Protein AF-A0A970H765-F1 (afdb_monomer_lite)

Foldseek 3Di:
DPDQDALVRLQVCCCPPVVDDPPDAEAEQEAEDDDPVGDDDPLSVVVVVSSVVNLVRNVVCPPSRVHRYDYDYDYDPPPDPVPVD

Sequence (85 aa):
MSERLQGEELVALIERVFQPRATDTGIAVLVDLPDAAVADHPRWQARREMAAGWVEELAGQGAACPLPVSLWLYPNVRTNNGDLP

Secondary structure (DSSP, 8-state):
--PPPPHHHHHHHIIIII---TT---EEEEEEEP-SSS---HHHHHHHHHHHHHHHHHHHTGGGSSS-EEEEEEE--SS--TT--

pLDDT: mean 87.51, std 13.88, range [35.81, 97.19]

Radius of gyration: 14.28 Å; chains: 1; bounding box: 29×29×36 Å

Structure (mmCIF, N/CA/C/O backbone):
data_AF-A0A970H765-F1
#
_entry.id   AF-A0A970H765-F1
#
loop_
_atom_site.group_PDB
_atom_site.id
_atom_site.type_symbol
_atom_site.label_atom_id
_atom_site.label_alt_id
_atom_site.label_comp_id
_atom_site.label_asym_id
_atom_site.label_entity_id
_atom_site.label_seq_id
_atom_site.pdbx_PDB_ins_code
_atom_site.Cartn_x
_atom_site.Cartn_y
_atom_site.Cartn_z
_atom_site.occupancy
_atom_site.B_iso_or_equiv
_atom_site.auth_seq_id
_atom_site.auth_comp_id
_atom_site.auth_asym_id
_atom_site.auth_atom_id
_atom_site.pdbx_PDB_model_num
ATOM 1 N N . MET A 1 1 ? 2.993 20.025 -11.683 1.00 35.81 1 MET A N 1
ATOM 2 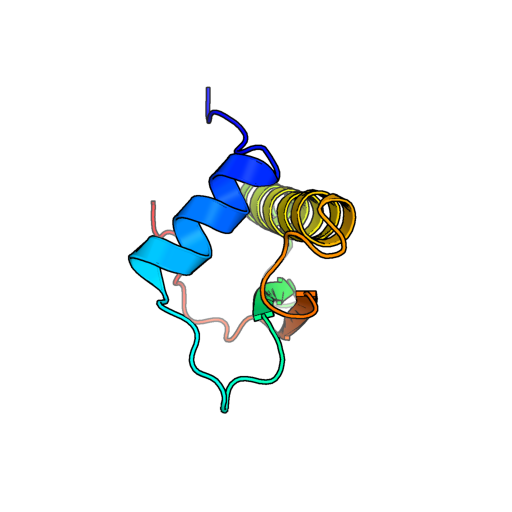C CA . MET A 1 1 ? 3.504 19.707 -10.336 1.00 35.81 1 MET A CA 1
ATOM 3 C C . MET A 1 1 ? 2.416 18.889 -9.678 1.00 35.81 1 MET A C 1
ATOM 5 O O . MET A 1 1 ? 1.332 19.425 -9.522 1.00 35.81 1 MET A O 1
ATOM 9 N N . SER A 1 2 ? 2.628 17.591 -9.456 1.00 51.75 2 SER A N 1
ATOM 10 C CA . SER A 1 2 ? 1.642 16.795 -8.718 1.00 51.75 2 SER A CA 1
ATOM 11 C C . SER A 1 2 ? 1.810 17.157 -7.251 1.00 51.75 2 SER A C 1
ATOM 13 O O . SER A 1 2 ? 2.885 16.930 -6.700 1.00 51.75 2 SER A O 1
ATOM 15 N N . GLU A 1 3 ? 0.806 17.792 -6.658 1.00 68.12 3 GLU A N 1
ATOM 16 C CA . GLU A 1 3 ? 0.777 18.038 -5.219 1.00 68.12 3 GLU A CA 1
ATOM 17 C C . GLU A 1 3 ? 0.862 16.683 -4.503 1.00 68.12 3 GLU A C 1
ATOM 19 O O . GLU A 1 3 ? 0.151 15.734 -4.846 1.00 68.12 3 GLU A O 1
ATOM 24 N N . ARG A 1 4 ? 1.825 16.552 -3.587 1.00 80.69 4 ARG A N 1
ATOM 25 C CA . ARG A 1 4 ? 1.982 15.356 -2.758 1.00 80.69 4 ARG A CA 1
ATOM 26 C C . ARG A 1 4 ? 0.996 15.488 -1.603 1.00 80.69 4 ARG A C 1
ATOM 28 O O . ARG A 1 4 ? 1.130 16.422 -0.822 1.00 80.69 4 ARG A O 1
ATOM 35 N N . LEU A 1 5 ? 0.050 14.557 -1.517 1.00 86.31 5 LEU A N 1
ATOM 36 C CA . LEU A 1 5 ? -0.877 14.475 -0.390 1.00 86.31 5 LEU A CA 1
ATOM 37 C C . LEU A 1 5 ? -0.106 14.167 0.897 1.00 86.31 5 LEU A C 1
ATOM 39 O O . LEU A 1 5 ? 0.711 13.242 0.919 1.00 86.31 5 LEU A O 1
ATOM 43 N N . GLN A 1 6 ? -0.382 14.937 1.942 1.00 92.62 6 GLN A N 1
ATOM 44 C CA . GLN A 1 6 ? 0.122 14.725 3.296 1.00 92.62 6 GLN A CA 1
ATOM 45 C C . GLN A 1 6 ? -0.740 13.695 4.036 1.00 92.62 6 GLN A C 1
ATOM 47 O O . GLN A 1 6 ? -1.872 13.409 3.636 1.00 92.62 6 GLN A O 1
ATOM 52 N N . GLY A 1 7 ? -0.228 13.135 5.134 1.00 94.44 7 GLY A N 1
ATOM 53 C CA . GLY A 1 7 ? -0.921 12.076 5.873 1.00 94.44 7 GLY A CA 1
ATOM 54 C C . GLY A 1 7 ? -2.355 12.411 6.302 1.00 94.44 7 GLY A C 1
ATOM 55 O O . GLY A 1 7 ? -3.230 11.561 6.156 1.00 94.44 7 GLY A O 1
ATOM 56 N N . GLU A 1 8 ? -2.639 13.640 6.745 1.00 96.31 8 GLU A N 1
ATOM 57 C CA . GLU A 1 8 ? -4.008 14.052 7.109 1.00 96.31 8 GLU A CA 1
ATOM 58 C C . GLU A 1 8 ? -4.964 14.071 5.902 1.00 96.31 8 GLU A C 1
ATOM 60 O O . GLU A 1 8 ? -6.122 13.659 6.001 1.00 96.31 8 GLU A O 1
ATOM 65 N N . GLU A 1 9 ? -4.465 14.476 4.733 1.00 96.31 9 GLU A N 1
ATOM 66 C CA . GLU A 1 9 ? -5.233 14.515 3.488 1.00 96.31 9 GLU A CA 1
ATOM 67 C C . GLU A 1 9 ? -5.508 13.097 2.975 1.00 96.31 9 GLU A C 1
ATOM 69 O O . GLU A 1 9 ? -6.604 12.808 2.487 1.00 9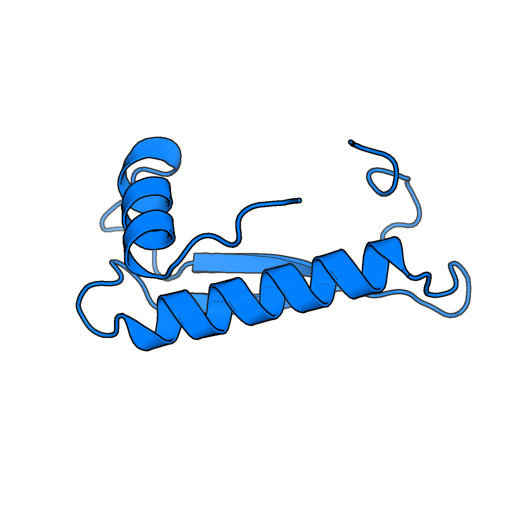6.31 9 GLU A O 1
ATOM 74 N N . LEU A 1 10 ? -4.537 12.191 3.131 1.00 96.38 10 LEU A N 1
ATOM 75 C CA . LEU A 1 10 ? -4.693 10.775 2.803 1.00 96.38 10 LEU A CA 1
ATOM 76 C C . LEU A 1 10 ? -5.709 10.089 3.724 1.00 96.38 10 LEU A C 1
ATOM 78 O O . LEU A 1 10 ? -6.556 9.345 3.228 1.00 96.38 10 LEU A O 1
ATOM 82 N N . VAL A 1 11 ? -5.675 10.360 5.034 1.00 97.00 11 VAL A N 1
ATOM 83 C CA . VAL A 1 11 ? -6.684 9.850 5.980 1.00 97.00 11 VAL A CA 1
ATOM 84 C C . VAL A 1 11 ? -8.075 10.343 5.586 1.00 97.00 11 VAL A C 1
ATOM 86 O O . VAL A 1 11 ? -8.983 9.528 5.414 1.00 97.00 11 VAL A O 1
ATOM 89 N N . ALA A 1 12 ? -8.233 11.646 5.338 1.00 96.69 12 ALA A N 1
ATOM 90 C CA . ALA A 1 12 ? -9.513 12.213 4.921 1.00 96.69 12 ALA A CA 1
ATOM 91 C C . ALA A 1 12 ? -10.019 11.607 3.600 1.00 96.69 12 ALA A C 1
ATOM 93 O O . ALA A 1 12 ? -11.218 11.368 3.437 1.00 96.69 12 ALA A O 1
ATOM 94 N N . LEU A 1 13 ? -9.123 11.335 2.647 1.00 95.94 13 LEU A N 1
ATOM 95 C CA . LEU A 1 13 ? -9.462 10.645 1.404 1.00 95.94 13 LEU A CA 1
ATOM 96 C C . LEU A 1 13 ? -9.973 9.230 1.685 1.00 95.94 13 LEU A C 1
ATOM 98 O O . LEU A 1 13 ? -11.021 8.854 1.157 1.00 95.94 13 LEU A O 1
ATOM 102 N N . ILE A 1 14 ? -9.274 8.463 2.526 1.00 95.81 14 ILE A N 1
ATOM 103 C CA . ILE A 1 14 ? -9.665 7.096 2.892 1.00 95.81 14 ILE A CA 1
ATOM 104 C C . ILE A 1 14 ? -11.062 7.080 3.506 1.00 95.81 14 ILE A C 1
ATOM 106 O O . ILE A 1 14 ? -11.936 6.349 3.036 1.00 95.81 14 ILE A O 1
ATOM 110 N N . GLU A 1 15 ? -11.302 7.925 4.505 1.00 96.12 15 GLU A N 1
ATOM 111 C CA . GLU A 1 15 ? -12.587 7.988 5.201 1.00 96.12 15 GLU A CA 1
ATOM 112 C C . GLU A 1 15 ? -13.736 8.370 4.263 1.00 96.12 15 GLU A C 1
ATOM 114 O O . GLU A 1 15 ? -14.825 7.802 4.344 1.00 96.12 15 GLU A O 1
ATOM 119 N N . ARG A 1 16 ? -13.500 9.305 3.337 1.00 96.75 16 ARG A N 1
ATOM 120 C CA . ARG A 1 16 ? -14.555 9.846 2.467 1.00 96.75 16 ARG A CA 1
ATOM 121 C C . ARG A 1 16 ? -14.842 8.974 1.251 1.00 96.75 16 ARG A C 1
ATOM 123 O O . ARG A 1 16 ? -16.005 8.842 0.869 1.00 96.75 16 ARG A O 1
ATOM 130 N N . VAL A 1 17 ? -13.799 8.427 0.629 1.00 96.19 17 VAL A N 1
ATOM 131 C CA . VAL A 1 17 ? -13.901 7.695 -0.642 1.00 96.19 17 VAL A CA 1
ATOM 132 C C . VAL A 1 17 ? -14.119 6.208 -0.405 1.00 96.19 17 VAL A C 1
ATOM 134 O O . VAL A 1 17 ? -14.983 5.614 -1.044 1.00 96.19 17 VAL A O 1
ATOM 137 N N . PHE A 1 18 ? -13.360 5.607 0.512 1.00 94.75 18 PHE A N 1
ATOM 138 C CA . PHE A 1 18 ? -13.395 4.161 0.738 1.00 94.75 18 PHE A CA 1
ATOM 139 C C . PHE A 1 18 ? -14.361 3.758 1.853 1.00 94.75 18 PHE A C 1
ATOM 141 O O . PHE A 1 18 ? -14.842 2.629 1.835 1.00 94.75 18 PHE A O 1
ATOM 148 N N . GLN A 1 19 ? -14.682 4.679 2.772 1.00 95.81 19 GLN A N 1
ATOM 149 C CA . GLN A 1 19 ? -15.630 4.481 3.877 1.00 95.81 19 GLN A CA 1
ATOM 150 C C . GLN A 1 19 ? -15.382 3.160 4.638 1.00 95.81 19 GLN A C 1
ATOM 152 O O . GLN A 1 19 ? -16.224 2.254 4.578 1.00 95.81 19 GLN A O 1
ATOM 157 N N . PRO A 1 20 ? -14.228 3.028 5.331 1.00 94.56 20 PRO A N 1
ATOM 158 C CA . PRO A 1 20 ? -13.850 1.795 6.013 1.00 94.56 20 PRO A CA 1
ATOM 159 C C . PRO A 1 20 ? -14.924 1.316 6.991 1.00 94.56 20 PRO A C 1
ATOM 161 O O . PRO A 1 20 ? -15.567 2.101 7.692 1.00 94.56 20 PRO A O 1
ATOM 164 N N . ARG A 1 21 ? -15.112 0.003 7.049 1.00 95.88 21 ARG A N 1
ATOM 165 C CA . ARG A 1 21 ? -16.092 -0.675 7.898 1.00 95.88 21 ARG A CA 1
ATOM 166 C C . ARG A 1 21 ? -15.396 -1.317 9.085 1.00 95.88 21 ARG A C 1
ATOM 168 O O . ARG A 1 21 ? -14.227 -1.674 9.026 1.00 95.88 21 ARG A O 1
ATOM 175 N N . ALA A 1 22 ? -16.160 -1.589 10.139 1.00 93.00 22 ALA A N 1
ATOM 176 C CA . ALA A 1 22 ? -15.651 -2.283 11.325 1.00 93.00 22 ALA A CA 1
ATOM 177 C C . ALA A 1 22 ? -15.119 -3.707 11.044 1.00 93.00 22 ALA A C 1
ATOM 179 O O . ALA A 1 22 ? -14.420 -4.273 11.877 1.00 93.00 22 ALA A O 1
ATOM 180 N N . THR A 1 23 ? -15.478 -4.302 9.902 1.00 96.69 23 THR A N 1
ATOM 181 C CA . THR A 1 23 ? -14.980 -5.615 9.464 1.00 96.69 23 THR A CA 1
ATOM 182 C C . THR A 1 23 ? -13.676 -5.542 8.677 1.00 96.69 23 THR A C 1
ATOM 184 O O . THR A 1 23 ? -13.075 -6.584 8.424 1.00 96.69 23 THR A O 1
ATOM 187 N N . ASP A 1 24 ? -13.260 -4.350 8.253 1.00 96.69 24 ASP A N 1
ATOM 188 C CA . ASP A 1 24 ? -12.016 -4.171 7.518 1.00 96.69 24 ASP A CA 1
ATOM 189 C C . ASP A 1 24 ? -10.840 -4.245 8.494 1.00 96.69 24 ASP A C 1
ATOM 191 O O . ASP A 1 24 ? -10.903 -3.747 9.617 1.00 96.69 24 ASP A O 1
ATOM 195 N N . THR A 1 25 ? -9.759 -4.901 8.078 1.00 95.69 25 THR A N 1
ATOM 196 C CA . THR A 1 25 ? -8.635 -5.219 8.975 1.00 95.69 25 THR A CA 1
ATOM 197 C C . THR A 1 25 ? -7.366 -4.442 8.657 1.00 95.69 25 THR A C 1
ATOM 199 O O . THR A 1 25 ? -6.389 -4.538 9.393 1.00 95.69 25 THR A O 1
ATOM 202 N N . GLY A 1 26 ? -7.342 -3.710 7.546 1.00 95.94 26 GLY A N 1
ATOM 203 C CA . GLY A 1 26 ? -6.151 -3.026 7.070 1.00 95.94 26 GLY A CA 1
ATOM 204 C C . GLY A 1 26 ? -6.377 -2.327 5.739 1.00 95.94 26 GLY A C 1
ATOM 205 O O . GLY A 1 26 ? -7.321 -2.627 5.011 1.00 95.94 26 GLY A O 1
ATOM 206 N N . ILE A 1 27 ? -5.470 -1.416 5.417 1.00 96.56 27 ILE A N 1
ATOM 207 C CA . ILE A 1 27 ? -5.381 -0.753 4.120 1.00 96.56 27 ILE A CA 1
ATOM 208 C C . ILE A 1 27 ? -4.173 -1.338 3.388 1.00 96.56 27 ILE A C 1
ATOM 210 O O . ILE A 1 27 ? -3.040 -1.278 3.874 1.00 96.56 27 ILE A O 1
ATOM 214 N N . ALA A 1 28 ? -4.415 -1.910 2.212 1.00 96.75 28 ALA A N 1
ATOM 215 C CA . ALA A 1 28 ? -3.366 -2.409 1.333 1.00 96.75 28 ALA A CA 1
ATOM 216 C C . ALA A 1 28 ? -3.167 -1.437 0.167 1.00 96.75 28 ALA A C 1
ATOM 218 O O . ALA A 1 28 ? -4.058 -1.265 -0.665 1.00 96.75 28 ALA A O 1
ATOM 219 N N . VAL A 1 29 ? -1.988 -0.821 0.095 1.00 95.50 29 VAL A N 1
ATOM 220 C CA . VAL A 1 29 ? -1.561 -0.050 -1.075 1.00 95.50 29 VAL A CA 1
ATOM 221 C C . VAL A 1 29 ? -0.876 -1.016 -2.033 1.00 95.50 29 VAL A C 1
ATOM 223 O O . VAL A 1 29 ? 0.162 -1.588 -1.710 1.00 95.50 29 VAL A O 1
ATOM 226 N N . LEU A 1 30 ? -1.486 -1.229 -3.196 1.00 94.44 30 LEU A N 1
ATOM 227 C CA . LEU A 1 30 ? -1.027 -2.187 -4.199 1.00 94.44 30 LEU A CA 1
ATOM 228 C C . LEU A 1 30 ? -0.252 -1.465 -5.301 1.00 94.44 30 LEU A C 1
ATOM 230 O O . LEU A 1 30 ? -0.750 -0.491 -5.866 1.00 94.44 30 LEU A O 1
ATOM 234 N N . VAL A 1 31 ? 0.938 -1.960 -5.644 1.00 91.81 31 VAL A N 1
ATOM 235 C CA . VAL A 1 31 ? 1.729 -1.414 -6.753 1.00 91.81 31 VAL A CA 1
ATOM 236 C C . VAL A 1 31 ? 2.413 -2.505 -7.574 1.00 91.81 31 VAL A C 1
ATOM 238 O O . VAL A 1 31 ? 2.867 -3.517 -7.039 1.00 91.81 31 VAL A O 1
ATOM 241 N N . ASP A 1 32 ? 2.484 -2.286 -8.885 1.00 89.25 32 ASP A N 1
ATOM 242 C CA . ASP A 1 32 ? 3.120 -3.205 -9.824 1.00 89.25 32 ASP A CA 1
ATOM 243 C C . ASP A 1 32 ? 4.629 -3.332 -9.577 1.00 89.25 32 ASP A C 1
ATOM 245 O O . ASP A 1 32 ? 5.353 -2.337 -9.434 1.00 89.25 32 ASP A O 1
ATOM 249 N N . LEU A 1 33 ? 5.110 -4.574 -9.609 1.00 88.12 33 LEU A N 1
ATOM 250 C CA . LEU A 1 33 ? 6.527 -4.907 -9.649 1.00 88.12 33 LEU A CA 1
ATOM 251 C C . LEU A 1 33 ? 6.940 -5.236 -11.097 1.00 88.12 33 LEU A C 1
ATOM 253 O O . LEU A 1 33 ? 6.412 -6.202 -11.663 1.00 88.12 33 LEU A O 1
ATOM 257 N N . PRO A 1 34 ? 7.871 -4.472 -11.704 1.00 85.94 34 PRO A N 1
ATOM 258 C CA . PRO A 1 34 ? 8.441 -4.814 -13.004 1.00 85.94 34 PRO A CA 1
ATOM 259 C C . P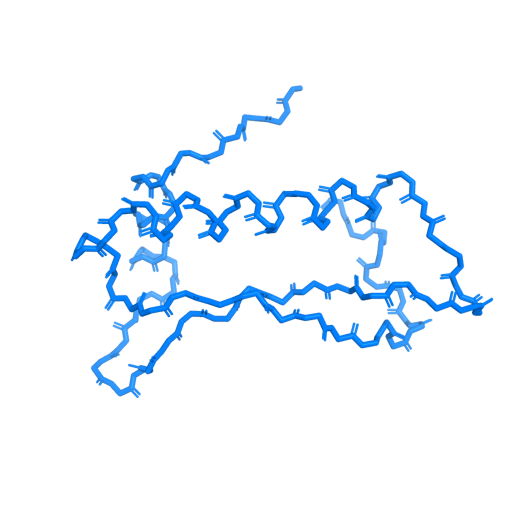RO A 1 34 ? 9.169 -6.160 -12.966 1.00 85.94 34 PRO A C 1
ATOM 261 O O . PRO A 1 34 ? 9.709 -6.566 -11.935 1.00 85.94 34 PRO A O 1
ATOM 264 N N . ASP A 1 35 ? 9.214 -6.833 -14.112 1.00 85.81 35 ASP A N 1
ATOM 265 C CA . ASP A 1 35 ? 9.918 -8.101 -14.296 1.00 85.81 35 ASP A CA 1
ATOM 266 C C . ASP A 1 35 ? 10.870 -8.028 -15.504 1.00 85.81 35 ASP A C 1
ATOM 268 O O . ASP A 1 35 ? 10.993 -7.005 -16.174 1.00 85.81 35 ASP A O 1
ATOM 272 N N . ALA A 1 36 ? 11.591 -9.113 -15.791 1.00 81.88 36 ALA A N 1
ATOM 273 C CA . ALA A 1 36 ? 12.520 -9.138 -16.924 1.00 81.88 36 ALA A CA 1
ATOM 274 C C . ALA A 1 36 ? 11.823 -9.020 -18.297 1.00 81.88 36 ALA A C 1
ATOM 276 O O . ALA A 1 36 ? 12.484 -8.711 -19.286 1.00 81.88 36 ALA A O 1
ATOM 277 N N . ALA A 1 37 ? 10.514 -9.290 -18.375 1.00 81.25 37 ALA A N 1
ATOM 278 C CA . ALA A 1 37 ? 9.742 -9.196 -19.610 1.00 81.25 37 ALA A CA 1
ATOM 279 C C . ALA A 1 37 ? 9.207 -7.776 -19.842 1.00 81.25 37 ALA A C 1
ATOM 281 O O . ALA A 1 37 ? 9.118 -7.340 -20.989 1.00 81.25 37 ALA A O 1
ATOM 282 N N . VAL A 1 38 ? 8.882 -7.048 -18.771 1.00 78.19 38 VAL A N 1
ATOM 283 C CA . VAL A 1 38 ? 8.522 -5.630 -18.813 1.00 78.19 38 VAL A CA 1
ATOM 284 C C . VAL A 1 38 ? 9.478 -4.846 -17.929 1.00 78.19 38 VAL A C 1
ATOM 286 O O . VAL A 1 38 ? 9.299 -4.758 -16.712 1.00 78.19 38 VAL A O 1
ATOM 289 N N . ALA A 1 39 ? 10.497 -4.286 -18.583 1.00 80.81 39 ALA A N 1
ATOM 290 C CA . ALA A 1 39 ? 11.535 -3.511 -17.929 1.00 80.81 39 ALA A CA 1
ATOM 291 C C . ALA A 1 39 ? 10.946 -2.349 -17.126 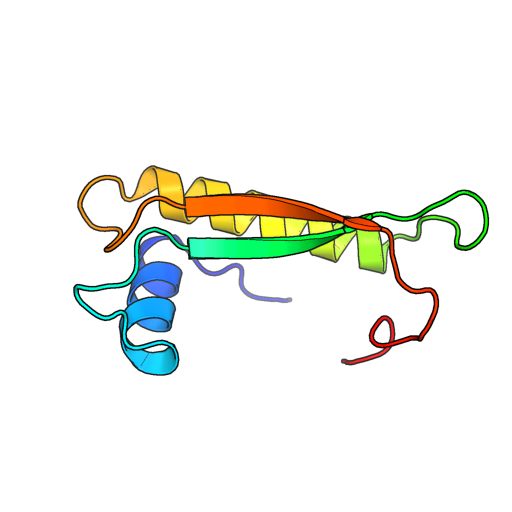1.00 80.81 39 ALA A C 1
ATOM 293 O O . ALA A 1 39 ? 9.951 -1.730 -17.512 1.00 80.81 39 ALA A O 1
ATOM 294 N N . ASP A 1 40 ? 11.613 -2.035 -16.021 1.00 87.12 40 ASP A N 1
ATOM 295 C CA . ASP A 1 40 ? 11.271 -0.860 -15.244 1.00 87.12 40 ASP A CA 1
ATOM 296 C C . ASP A 1 40 ? 11.494 0.421 -16.057 1.00 87.12 40 ASP A C 1
ATOM 298 O O . ASP A 1 40 ? 12.379 0.501 -16.913 1.00 87.12 40 ASP A O 1
ATOM 302 N N . HIS A 1 41 ? 10.695 1.442 -15.769 1.00 86.00 41 HIS A N 1
ATOM 303 C CA . HIS A 1 41 ? 10.810 2.736 -16.427 1.00 86.00 41 HIS A CA 1
ATOM 304 C C . HIS A 1 41 ? 10.443 3.878 -15.463 1.00 86.00 41 HIS A C 1
ATOM 306 O O . HIS A 1 41 ? 9.712 3.647 -14.490 1.00 86.00 41 HIS A O 1
ATOM 312 N N . PRO A 1 42 ? 10.861 5.130 -15.737 1.00 90.44 42 PRO A N 1
ATOM 313 C CA . PRO A 1 42 ? 10.750 6.227 -14.772 1.00 90.44 42 PRO A CA 1
ATOM 314 C C . PRO A 1 42 ? 9.335 6.484 -14.237 1.00 90.44 42 PRO A C 1
ATOM 316 O O . PRO A 1 42 ? 9.169 6.815 -13.068 1.00 90.44 42 PRO A O 1
ATOM 319 N N . ARG A 1 43 ? 8.289 6.295 -15.055 1.00 86.50 43 ARG A N 1
ATOM 320 C CA . ARG A 1 43 ? 6.899 6.492 -14.603 1.00 86.50 43 ARG A CA 1
ATOM 321 C C . ARG A 1 43 ? 6.445 5.428 -13.600 1.00 86.50 43 ARG A C 1
ATOM 323 O O . ARG A 1 43 ? 5.701 5.738 -12.681 1.00 86.50 43 ARG A O 1
ATOM 330 N N . TRP A 1 44 ? 6.889 4.184 -13.758 1.00 87.50 44 TRP A N 1
ATOM 331 C CA . TRP A 1 44 ? 6.564 3.098 -12.824 1.00 87.50 44 TRP A CA 1
ATOM 332 C C . TRP A 1 44 ? 7.348 3.238 -11.537 1.00 87.50 44 TRP A C 1
ATOM 334 O O . TRP A 1 44 ? 6.777 3.072 -10.462 1.00 87.50 44 TRP A O 1
ATOM 344 N N . GLN A 1 45 ? 8.620 3.615 -11.640 1.00 90.81 45 GLN A N 1
ATOM 345 C CA . GLN A 1 45 ? 9.402 3.982 -10.473 1.00 90.81 45 GLN A CA 1
ATOM 346 C C . GLN A 1 45 ? 8.712 5.106 -9.686 1.00 90.81 45 GLN A C 1
ATOM 348 O O . GLN A 1 45 ? 8.470 4.934 -8.495 1.00 90.81 45 GLN A O 1
ATOM 353 N N . ALA A 1 46 ? 8.281 6.183 -10.352 1.00 91.25 46 ALA A N 1
ATOM 354 C CA . ALA A 1 46 ? 7.564 7.281 -9.705 1.00 91.25 46 ALA A CA 1
ATOM 355 C C . ALA A 1 46 ? 6.263 6.829 -9.013 1.00 91.25 46 ALA A C 1
ATOM 357 O O . ALA A 1 46 ? 5.945 7.312 -7.930 1.00 91.25 46 ALA A O 1
ATOM 358 N N . ARG A 1 47 ? 5.519 5.872 -9.592 1.00 90.31 47 ARG A N 1
ATOM 359 C CA . ARG A 1 47 ? 4.330 5.280 -8.946 1.00 90.31 47 ARG A CA 1
ATOM 360 C C . ARG A 1 47 ? 4.690 4.474 -7.698 1.00 90.31 47 ARG A C 1
ATOM 362 O O . ARG A 1 47 ? 3.997 4.590 -6.693 1.00 90.31 47 ARG A O 1
ATOM 369 N N . ARG A 1 48 ? 5.773 3.690 -7.730 1.00 92.56 48 ARG A N 1
ATOM 370 C CA . ARG A 1 48 ? 6.253 2.946 -6.551 1.00 92.56 48 ARG A CA 1
ATOM 371 C C . ARG A 1 48 ? 6.751 3.878 -5.453 1.00 92.56 48 ARG A C 1
ATOM 373 O O . ARG A 1 48 ? 6.426 3.657 -4.294 1.00 92.56 48 ARG A O 1
ATOM 380 N N . GLU A 1 49 ? 7.471 4.935 -5.812 1.00 94.12 49 GLU A N 1
ATOM 381 C CA . GLU A 1 49 ? 7.912 5.973 -4.874 1.00 94.12 49 GLU A CA 1
ATOM 382 C C . GLU A 1 49 ? 6.723 6.721 -4.258 1.00 94.12 49 GLU A C 1
ATOM 384 O O . GLU A 1 49 ? 6.706 6.981 -3.058 1.00 94.12 49 GLU A O 1
ATOM 389 N N . MET A 1 50 ? 5.696 7.025 -5.056 1.00 93.75 50 MET A N 1
ATOM 390 C CA . MET A 1 50 ? 4.453 7.627 -4.573 1.00 93.75 50 MET A CA 1
ATOM 391 C C . MET A 1 50 ? 3.710 6.697 -3.608 1.00 93.75 50 MET A C 1
ATOM 393 O O . MET A 1 50 ? 3.348 7.128 -2.517 1.00 93.75 50 MET A O 1
ATOM 397 N N . ALA A 1 51 ? 3.529 5.426 -3.976 1.00 95.06 51 ALA A N 1
ATOM 398 C CA . ALA A 1 51 ? 2.861 4.429 -3.144 1.00 95.06 51 ALA A CA 1
ATOM 399 C C . ALA A 1 51 ? 3.598 4.194 -1.815 1.00 95.06 51 ALA A C 1
ATOM 401 O O . ALA A 1 51 ? 2.963 4.149 -0.762 1.00 95.06 51 ALA A O 1
ATOM 402 N N . ALA A 1 52 ? 4.930 4.090 -1.853 1.00 95.94 52 ALA A N 1
ATOM 403 C CA . ALA A 1 52 ? 5.755 3.995 -0.653 1.00 95.94 52 ALA A CA 1
ATOM 404 C C . ALA A 1 52 ? 5.606 5.245 0.227 1.00 95.94 52 ALA A C 1
ATOM 406 O O . ALA A 1 52 ? 5.349 5.119 1.421 1.00 95.94 52 ALA A O 1
ATOM 407 N N . GLY A 1 53 ? 5.655 6.439 -0.374 1.00 95.94 53 GLY A N 1
ATOM 408 C CA . GLY A 1 53 ? 5.453 7.697 0.343 1.00 95.94 53 GLY A CA 1
ATOM 409 C C . GLY A 1 53 ? 4.078 7.799 1.010 1.00 95.94 53 GLY A C 1
ATOM 410 O O . GLY A 1 53 ? 3.989 8.231 2.151 1.00 95.94 53 GLY A O 1
ATOM 411 N N . TRP A 1 54 ? 3.002 7.350 0.357 1.00 96.44 54 TRP A N 1
ATOM 412 C CA . TRP A 1 54 ? 1.675 7.315 0.985 1.00 96.44 54 TRP A CA 1
ATOM 413 C C . TRP A 1 54 ? 1.617 6.376 2.186 1.00 96.44 54 TRP A C 1
ATOM 415 O O . TRP A 1 54 ? 0.982 6.701 3.185 1.00 96.44 54 TRP A O 1
ATOM 425 N N . VAL A 1 55 ? 2.275 5.218 2.104 1.00 97.06 55 VAL A N 1
ATOM 426 C CA . VAL A 1 55 ? 2.354 4.271 3.223 1.00 97.06 55 VAL A CA 1
ATOM 427 C C . VAL A 1 55 ? 3.125 4.872 4.396 1.00 97.06 55 VAL A C 1
ATOM 429 O O . VAL A 1 55 ? 2.679 4.735 5.532 1.00 97.06 55 VAL A O 1
ATOM 432 N N . GLU A 1 56 ? 4.225 5.579 4.138 1.00 96.62 56 GLU A N 1
ATOM 433 C CA . GLU A 1 56 ? 4.980 6.300 5.171 1.00 96.62 56 GLU A CA 1
ATOM 434 C C . GLU A 1 56 ? 4.140 7.401 5.834 1.00 96.62 56 GLU A C 1
ATOM 436 O O . GLU A 1 56 ? 4.046 7.444 7.061 1.00 96.62 56 GLU A O 1
ATOM 441 N N . GLU A 1 57 ? 3.470 8.240 5.040 1.00 96.75 57 GLU A N 1
ATOM 442 C CA . GLU A 1 57 ? 2.595 9.312 5.531 1.00 96.75 57 GLU A CA 1
ATOM 443 C C . GLU A 1 57 ? 1.441 8.767 6.383 1.00 96.75 57 GLU A C 1
ATOM 445 O O . GLU A 1 57 ? 1.187 9.266 7.481 1.00 96.75 57 GLU A O 1
ATOM 450 N N . LEU A 1 58 ? 0.772 7.705 5.919 1.00 96.50 58 LEU A N 1
ATOM 451 C CA . LEU A 1 58 ? -0.333 7.059 6.634 1.00 96.50 58 LEU A CA 1
ATOM 452 C C . LEU A 1 58 ? 0.128 6.353 7.910 1.00 96.50 58 LEU A C 1
ATOM 454 O O . LEU A 1 58 ? -0.541 6.450 8.937 1.00 96.50 58 LEU A O 1
ATOM 458 N N . ALA A 1 59 ? 1.274 5.669 7.875 1.00 94.81 59 ALA A N 1
ATOM 459 C CA . ALA A 1 59 ? 1.857 5.064 9.069 1.00 94.81 59 ALA A CA 1
ATOM 460 C C . ALA A 1 59 ? 2.247 6.134 10.105 1.00 94.81 59 ALA A C 1
ATOM 462 O O . ALA A 1 59 ? 2.049 5.932 11.304 1.00 94.81 59 ALA A O 1
ATOM 463 N N . GLY A 1 60 ? 2.734 7.292 9.646 1.00 95.62 60 GLY A N 1
ATOM 464 C CA . GLY A 1 60 ? 3.073 8.443 10.483 1.00 95.62 60 GLY A CA 1
ATOM 465 C C . GLY A 1 60 ? 1.882 9.061 11.224 1.00 95.62 60 GLY A C 1
ATOM 466 O O . GLY A 1 60 ? 2.079 9.654 12.283 1.00 95.62 60 GLY A O 1
ATOM 467 N N . GLN A 1 61 ? 0.648 8.874 10.737 1.00 96.25 61 GLN A N 1
ATOM 468 C CA . GLN A 1 61 ? -0.566 9.346 11.420 1.00 96.25 61 GLN A CA 1
ATOM 469 C C . GLN A 1 61 ? -0.915 8.533 12.678 1.00 96.25 61 GLN A C 1
ATOM 471 O O . GLN A 1 61 ? -1.723 8.972 13.501 1.00 96.25 61 GLN A O 1
ATOM 476 N N . GLY A 1 62 ? -0.320 7.348 12.861 1.00 92.50 62 GLY A N 1
ATOM 477 C CA . GLY A 1 62 ? -0.538 6.510 14.038 1.00 92.50 62 GLY A CA 1
ATOM 478 C C . GLY A 1 62 ? -2.024 6.230 14.283 1.00 92.50 62 GLY A C 1
ATOM 479 O O . GLY A 1 62 ? -2.715 5.705 13.415 1.00 92.50 62 GLY A O 1
ATOM 480 N N . ALA A 1 63 ? -2.524 6.602 15.466 1.00 91.94 63 ALA A N 1
ATOM 481 C CA . ALA A 1 63 ? -3.914 6.365 15.864 1.00 91.94 63 ALA A CA 1
ATOM 482 C C . ALA A 1 63 ? -4.955 7.187 15.077 1.00 91.94 63 ALA A C 1
AT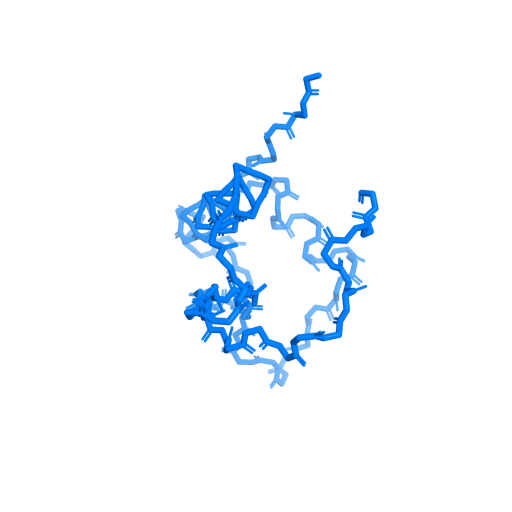OM 484 O O . ALA A 1 63 ? -6.141 6.882 15.168 1.00 91.94 63 ALA A O 1
ATOM 485 N N . ALA A 1 64 ? -4.540 8.219 14.333 1.00 93.38 64 ALA A N 1
ATOM 486 C CA . ALA A 1 64 ? -5.437 8.958 13.446 1.00 93.38 64 ALA A CA 1
ATOM 487 C C . ALA A 1 64 ? -5.712 8.207 12.131 1.00 93.38 64 ALA A C 1
ATOM 489 O O . ALA A 1 64 ? -6.695 8.498 11.458 1.00 93.38 64 ALA A O 1
ATOM 490 N N . CYS A 1 65 ? -4.882 7.222 11.766 1.00 93.31 65 CYS A N 1
ATOM 491 C CA . CYS A 1 65 ? -5.181 6.340 10.645 1.00 93.31 65 CYS A CA 1
ATOM 492 C C . CYS A 1 65 ? -6.205 5.278 11.092 1.00 93.31 65 CYS A C 1
ATOM 494 O O . CYS A 1 65 ? -5.963 4.589 12.087 1.00 93.31 65 CYS A O 1
ATOM 496 N N . PRO A 1 66 ? -7.332 5.099 10.378 1.00 91.44 66 PRO A N 1
ATOM 497 C CA . PRO A 1 66 ? -8.424 4.239 10.839 1.00 91.44 66 PRO A CA 1
ATOM 498 C C . PRO A 1 66 ? -8.057 2.750 10.886 1.00 91.44 66 PRO A C 1
ATOM 500 O O . PRO A 1 66 ? -8.706 1.977 11.587 1.00 91.44 66 PRO A O 1
ATOM 503 N N . LEU A 1 67 ? -7.043 2.334 10.124 1.00 95.69 67 LEU A N 1
ATOM 504 C CA . LEU A 1 67 ? -6.632 0.943 9.961 1.00 95.69 67 LEU A CA 1
ATOM 505 C C . LEU A 1 67 ? -5.110 0.856 9.756 1.00 95.69 67 LEU A C 1
ATOM 507 O O . LEU A 1 67 ? -4.512 1.792 9.223 1.00 95.69 67 LEU A O 1
ATOM 511 N N . PRO A 1 68 ? -4.464 -0.271 10.109 1.00 95.69 68 PRO A N 1
ATOM 512 C CA . PRO A 1 68 ? -3.052 -0.474 9.803 1.00 95.69 68 PRO A CA 1
ATOM 513 C C . PRO A 1 68 ? -2.822 -0.471 8.287 1.00 95.69 68 PRO A C 1
ATOM 515 O O . PRO A 1 68 ? -3.587 -1.072 7.529 1.00 95.69 68 PRO A O 1
ATOM 518 N N . VAL A 1 69 ? -1.750 0.188 7.849 1.00 97.19 69 VAL A N 1
ATOM 519 C CA . VAL A 1 69 ? -1.410 0.337 6.429 1.00 97.19 69 VAL A CA 1
ATOM 520 C C . VAL A 1 69 ? -0.274 -0.614 6.039 1.00 97.19 69 VAL A C 1
ATOM 522 O O . VAL A 1 69 ? 0.631 -0.878 6.831 1.00 97.19 69 VAL A O 1
ATOM 525 N N . SER A 1 70 ? -0.299 -1.126 4.809 1.00 97.12 70 SER A N 1
ATOM 526 C CA . SER A 1 70 ? 0.759 -1.987 4.269 1.00 97.12 70 SER A CA 1
ATOM 527 C C . SER A 1 70 ? 0.979 -1.756 2.774 1.00 97.12 70 SER A C 1
ATOM 529 O O . SER A 1 70 ? 0.025 -1.516 2.031 1.00 97.12 70 SER A O 1
ATOM 531 N N . LEU A 1 71 ? 2.239 -1.848 2.334 1.00 97.19 71 LEU A N 1
ATOM 532 C CA . LEU A 1 71 ? 2.614 -1.815 0.920 1.00 97.19 71 LEU A CA 1
ATOM 533 C C . LEU A 1 71 ? 2.718 -3.242 0.380 1.00 97.19 71 LEU A C 1
ATOM 535 O O . LEU A 1 71 ? 3.468 -4.058 0.915 1.00 97.19 71 LEU A O 1
ATOM 539 N N . TRP A 1 72 ? 2.010 -3.517 -0.708 1.00 96.25 72 TRP A N 1
ATOM 540 C CA . TRP A 1 72 ? 2.002 -4.813 -1.372 1.00 96.25 72 TRP A CA 1
ATOM 541 C C . TRP A 1 72 ? 2.457 -4.666 -2.817 1.00 96.25 72 TRP A C 1
ATOM 543 O O . TRP A 1 72 ? 1.830 -3.975 -3.623 1.00 96.25 72 TRP A O 1
ATOM 553 N N . LEU A 1 73 ? 3.550 -5.351 -3.144 1.00 91.69 73 LEU A N 1
ATOM 554 C CA . LEU A 1 73 ? 4.035 -5.463 -4.511 1.00 91.69 73 LEU A CA 1
ATOM 555 C C . LEU A 1 73 ? 3.476 -6.737 -5.132 1.00 91.69 73 LEU A C 1
ATOM 557 O O . LEU A 1 73 ? 3.595 -7.814 -4.544 1.00 91.69 73 LEU A O 1
ATOM 561 N N . TYR A 1 74 ? 2.896 -6.623 -6.320 1.00 89.12 74 TYR A N 1
ATOM 562 C CA . TYR A 1 74 ? 2.418 -7.778 -7.072 1.00 89.12 74 TYR A CA 1
ATOM 563 C C . TYR A 1 74 ? 3.069 -7.821 -8.457 1.00 89.12 74 TYR A C 1
ATOM 565 O O . TYR A 1 74 ? 3.371 -6.767 -9.023 1.00 89.12 74 TYR A O 1
ATOM 573 N N . PRO A 1 75 ? 3.339 -9.022 -9.007 1.00 87.62 75 PRO A N 1
ATOM 574 C CA . PRO A 1 75 ? 3.913 -9.135 -10.339 1.00 87.62 75 PRO A CA 1
ATOM 575 C C . PRO A 1 75 ? 3.011 -8.449 -11.359 1.00 87.62 75 PRO A C 1
ATOM 577 O O . PRO A 1 75 ? 1.814 -8.744 -11.416 1.00 87.62 75 PRO A O 1
ATOM 580 N N . ASN A 1 76 ? 3.587 -7.573 -12.180 1.00 79.31 76 ASN A N 1
ATOM 581 C CA . ASN A 1 76 ? 2.845 -6.969 -13.276 1.00 79.31 76 ASN A CA 1
ATOM 582 C C . ASN A 1 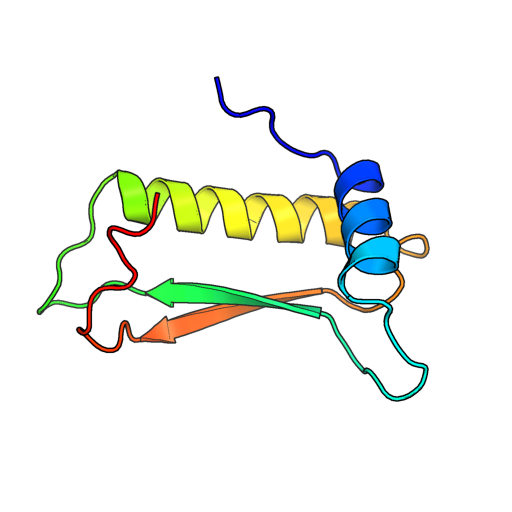76 ? 2.255 -8.072 -14.180 1.00 79.31 76 ASN A C 1
ATOM 584 O O . ASN A 1 76 ? 2.978 -8.916 -14.715 1.00 79.31 76 ASN A O 1
ATOM 588 N N . VAL A 1 77 ? 0.937 -8.035 -14.392 1.00 74.19 77 VAL A N 1
ATOM 589 C CA . VAL A 1 77 ? 0.186 -9.024 -15.190 1.00 74.19 77 VAL A CA 1
ATOM 590 C C . VAL A 1 77 ? 0.363 -8.856 -16.703 1.00 74.19 77 VAL A C 1
ATOM 592 O O . VAL A 1 77 ? -0.265 -9.567 -17.486 1.00 74.19 77 VAL A O 1
ATOM 595 N N . ARG A 1 78 ? 1.247 -7.944 -17.134 1.00 70.62 78 ARG A N 1
ATOM 596 C CA . ARG A 1 78 ? 1.649 -7.718 -18.537 1.00 70.62 78 ARG A CA 1
ATOM 597 C C . ARG A 1 78 ? 0.519 -7.200 -19.440 1.00 70.62 78 ARG A C 1
ATOM 599 O O . ARG A 1 78 ? 0.743 -6.988 -20.628 1.00 70.62 78 ARG A O 1
ATOM 606 N N . THR A 1 79 ? -0.666 -6.943 -18.883 1.00 59.12 79 THR A N 1
ATOM 607 C CA . THR A 1 79 ? -1.794 -6.260 -19.526 1.00 59.12 79 THR A CA 1
ATOM 608 C C . THR A 1 79 ? -1.910 -4.842 -18.975 1.00 59.12 79 THR A C 1
ATOM 610 O O . THR A 1 79 ? -2.085 -4.624 -17.780 1.00 59.12 79 THR A O 1
ATOM 613 N N . ASN A 1 80 ? -1.736 -3.879 -19.871 1.00 52.00 80 ASN A N 1
ATOM 614 C CA . ASN A 1 80 ? -1.353 -2.504 -19.591 1.00 52.00 80 ASN A CA 1
ATOM 615 C C . ASN A 1 80 ? -2.501 -1.636 -19.024 1.00 52.00 80 ASN A C 1
ATOM 617 O O . ASN A 1 80 ? -3.211 -0.983 -19.779 1.00 52.00 80 ASN A O 1
ATOM 621 N N . ASN A 1 81 ? -2.620 -1.566 -17.693 1.00 54.62 81 ASN A N 1
ATOM 622 C CA . ASN A 1 81 ? -3.107 -0.362 -16.986 1.00 54.62 81 ASN A CA 1
ATOM 623 C C . ASN A 1 81 ? -1.959 0.650 -16.731 1.00 54.62 81 ASN A C 1
ATOM 625 O O . ASN A 1 81 ? -2.144 1.689 -16.095 1.00 54.62 81 ASN A O 1
ATOM 629 N N . GLY A 1 82 ? -0.751 0.348 -17.216 1.00 53.50 82 GLY A N 1
ATOM 630 C CA . GLY A 1 82 ? 0.462 1.154 -17.070 1.00 53.50 82 GLY A CA 1
ATOM 631 C C . GLY A 1 82 ? 0.411 2.510 -17.781 1.00 53.50 82 GLY A C 1
ATOM 632 O O . GLY A 1 82 ? 1.115 3.419 -17.348 1.00 53.50 82 GLY A O 1
ATOM 633 N N . ASP A 1 83 ? -0.461 2.664 -18.782 1.00 58.59 83 ASP A N 1
ATOM 634 C CA . ASP A 1 83 ? -0.690 3.908 -19.535 1.00 58.59 83 ASP A CA 1
ATOM 635 C C . ASP A 1 83 ? -1.943 4.690 -19.107 1.00 58.59 83 ASP A C 1
ATOM 637 O O . ASP A 1 83 ? -2.261 5.712 -19.719 1.00 58.59 83 ASP A O 1
ATOM 641 N N . LEU A 1 84 ? -2.671 4.247 -18.072 1.00 52.12 84 LEU A N 1
ATOM 642 C CA . LEU A 1 84 ? -3.742 5.076 -17.512 1.00 52.12 84 LEU A CA 1
ATOM 643 C C . LEU A 1 84 ? -3.137 6.396 -16.988 1.00 52.12 84 LEU A C 1
ATOM 645 O O . LEU A 1 84 ? -2.056 6.339 -16.390 1.00 52.12 84 LEU A O 1
ATOM 649 N N . PRO A 1 85 ? -3.782 7.548 -17.261 1.00 48.34 85 PRO A N 1
ATOM 650 C CA . PRO A 1 85 ? -3.240 8.877 -16.977 1.00 48.34 85 PRO A CA 1
ATOM 651 C C . PRO A 1 85 ? -2.935 9.101 -15.493 1.00 48.34 85 PRO A C 1
ATOM 653 O O . PRO A 1 85 ? -3.674 8.560 -14.641 1.00 48.34 85 PRO A O 1
#